Protein AF-A0A1Q9SEL4-F1 (afdb_monomer_lite)

Radius of gyration: 18.19 Å; chains: 1; bounding box: 40×38×44 Å

Structure (mmCIF, N/CA/C/O backbone):
data_AF-A0A1Q9SEL4-F1
#
_entry.id   AF-A0A1Q9SEL4-F1
#
loop_
_atom_site.group_PDB
_atom_site.id
_atom_site.type_symbol
_atom_site.label_atom_id
_atom_site.label_alt_id
_atom_site.label_comp_id
_atom_site.label_asym_id
_atom_site.label_entity_id
_atom_site.label_seq_id
_atom_site.pdbx_PDB_ins_code
_atom_site.Cartn_x
_atom_site.Cartn_y
_atom_site.Cartn_z
_atom_site.occupancy
_atom_site.B_iso_or_equiv
_atom_site.auth_seq_id
_atom_site.auth_comp_id
_atom_site.auth_asym_id
_atom_site.auth_atom_id
_atom_site.pdbx_PDB_model_num
ATOM 1 N N . MET A 1 1 ? -16.209 7.698 15.863 1.00 77.00 1 MET A N 1
ATOM 2 C CA . 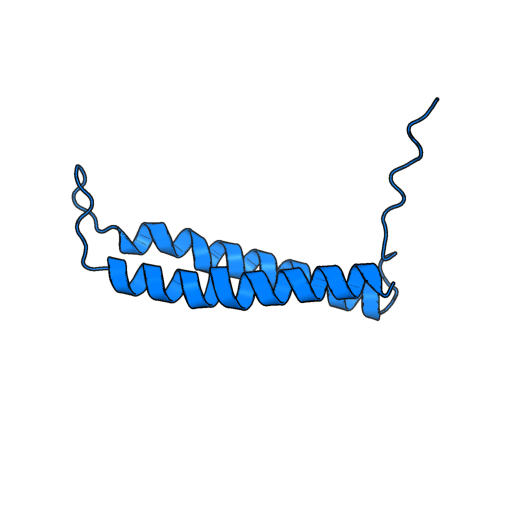MET A 1 1 ? -15.870 6.258 15.748 1.00 77.00 1 MET A CA 1
ATOM 3 C C . MET A 1 1 ? -16.148 5.706 14.352 1.00 77.00 1 MET A C 1
ATOM 5 O O . MET A 1 1 ? -15.187 5.416 13.659 1.00 77.00 1 MET A O 1
ATOM 9 N N . VAL A 1 2 ? -17.411 5.610 13.904 1.00 87.94 2 VAL A N 1
ATOM 10 C CA . VAL A 1 2 ? -17.763 5.024 12.585 1.00 87.94 2 VAL A CA 1
ATOM 11 C C . VAL A 1 2 ? -17.045 5.713 11.420 1.00 87.94 2 VAL A C 1
ATOM 13 O O . VAL A 1 2 ? -16.455 5.034 10.588 1.00 87.94 2 VAL A O 1
ATOM 16 N N . LEU A 1 3 ? -17.031 7.052 11.401 1.00 90.00 3 LEU A N 1
ATOM 17 C CA . LEU A 1 3 ? -16.326 7.827 10.375 1.00 90.00 3 LEU A CA 1
ATOM 18 C C . LEU A 1 3 ? -14.828 7.491 10.324 1.00 90.00 3 LEU A C 1
ATOM 20 O O . LEU A 1 3 ? -14.312 7.185 9.259 1.00 90.00 3 LEU A O 1
ATOM 24 N N . ALA A 1 4 ? -14.149 7.485 11.472 1.00 89.38 4 ALA A N 1
ATOM 25 C CA . ALA A 1 4 ? -12.716 7.202 11.548 1.00 89.38 4 ALA A CA 1
ATOM 26 C C . ALA A 1 4 ? -12.374 5.798 11.029 1.00 89.38 4 ALA A C 1
ATOM 28 O O . ALA A 1 4 ? -11.443 5.634 10.248 1.00 89.38 4 ALA A O 1
ATOM 29 N N . VAL A 1 5 ? -13.175 4.792 11.394 1.00 92.19 5 VAL A N 1
ATOM 30 C CA . VAL A 1 5 ? -13.016 3.425 10.880 1.00 92.19 5 VAL A CA 1
ATOM 31 C C . VAL A 1 5 ? -13.235 3.382 9.366 1.00 92.19 5 VAL A C 1
ATOM 33 O O . VAL A 1 5 ? -12.435 2.780 8.655 1.00 92.19 5 VAL A O 1
ATOM 36 N N . ALA A 1 6 ? -14.270 4.052 8.850 1.00 94.19 6 ALA A N 1
ATOM 37 C CA . ALA A 1 6 ? -14.531 4.121 7.412 1.00 94.19 6 ALA A CA 1
ATOM 38 C C . ALA A 1 6 ? -13.383 4.797 6.643 1.00 94.19 6 ALA A C 1
ATOM 40 O O . ALA A 1 6 ? -13.004 4.327 5.568 1.00 94.19 6 ALA A O 1
ATOM 41 N N . VAL A 1 7 ? -12.790 5.853 7.209 1.00 94.62 7 VAL A N 1
ATOM 42 C CA . VAL A 1 7 ? -11.601 6.518 6.659 1.00 94.62 7 VAL A CA 1
ATOM 43 C C . VAL A 1 7 ? -10.425 5.545 6.608 1.00 94.62 7 VAL A C 1
ATOM 45 O O . VAL A 1 7 ? -9.857 5.360 5.533 1.00 94.62 7 VAL A O 1
ATOM 48 N N . GLN A 1 8 ? -10.111 4.848 7.706 1.00 94.31 8 GLN A N 1
ATOM 49 C CA . GLN A 1 8 ? -8.990 3.902 7.699 1.00 94.31 8 GLN A CA 1
ATOM 50 C C . GLN A 1 8 ? -9.201 2.736 6.738 1.00 94.31 8 GLN A C 1
ATOM 52 O O . GLN A 1 8 ? -8.274 2.365 6.023 1.00 94.31 8 GLN A O 1
ATOM 57 N N . LEU A 1 9 ? -10.419 2.202 6.633 1.00 96.38 9 LEU A N 1
ATOM 58 C CA . LEU A 1 9 ? -10.730 1.178 5.634 1.00 96.38 9 LEU A CA 1
ATOM 59 C C . LEU A 1 9 ? -10.578 1.709 4.203 1.00 96.38 9 LEU A C 1
ATOM 61 O O . LEU A 1 9 ? -10.061 0.998 3.345 1.00 96.38 9 LEU A O 1
ATOM 65 N N . SER A 1 10 ? -10.968 2.958 3.945 1.00 97.81 10 SER A N 1
ATOM 66 C CA . SER A 1 10 ? -10.817 3.584 2.624 1.00 97.81 10 SER A CA 1
ATOM 67 C C . SER A 1 10 ? -9.346 3.741 2.240 1.00 97.81 10 SER A C 1
ATOM 69 O O . SER A 1 10 ? -8.960 3.386 1.125 1.00 97.81 10 SER A O 1
ATOM 71 N N . ILE A 1 11 ? -8.509 4.202 3.176 1.00 97.56 11 ILE A N 1
ATOM 72 C CA . ILE A 1 11 ? -7.058 4.304 2.973 1.00 97.56 11 ILE A CA 1
ATOM 73 C C . ILE A 1 11 ? -6.462 2.915 2.742 1.00 97.56 11 ILE A C 1
ATOM 75 O O . ILE A 1 11 ? -5.665 2.746 1.820 1.00 97.56 11 ILE A O 1
ATOM 79 N N . LEU A 1 12 ? -6.884 1.910 3.518 1.00 97.75 12 LEU A N 1
ATOM 80 C CA . LEU A 1 12 ? -6.398 0.537 3.398 1.00 97.75 12 LEU A CA 1
ATOM 81 C C . LEU A 1 12 ? -6.731 -0.077 2.027 1.00 97.75 12 LEU A C 1
ATOM 83 O O . LEU A 1 12 ? -5.877 -0.704 1.400 1.00 97.75 12 LEU A O 1
ATOM 87 N N . VAL A 1 13 ? -7.952 0.142 1.533 1.00 98.38 13 VAL A N 1
ATOM 88 C CA . VAL A 1 13 ? -8.374 -0.298 0.195 1.00 98.38 13 VAL A CA 1
ATOM 89 C C . VAL A 1 13 ? -7.571 0.419 -0.887 1.00 98.38 13 VAL A C 1
ATOM 91 O O . VAL A 1 13 ? -7.053 -0.231 -1.795 1.00 98.38 13 VAL A O 1
ATOM 94 N N . PHE A 1 14 ? -7.424 1.742 -0.784 1.00 98.12 14 PHE A N 1
ATOM 95 C CA . PHE A 1 14 ? -6.666 2.523 -1.757 1.00 98.12 14 PHE A CA 1
ATOM 96 C C . PHE A 1 14 ? -5.197 2.093 -1.810 1.00 98.12 14 PHE A C 1
ATOM 98 O O . PHE A 1 14 ? -4.687 1.785 -2.885 1.00 98.12 14 PHE A O 1
ATOM 105 N N . THR A 1 15 ? -4.519 2.015 -0.663 1.0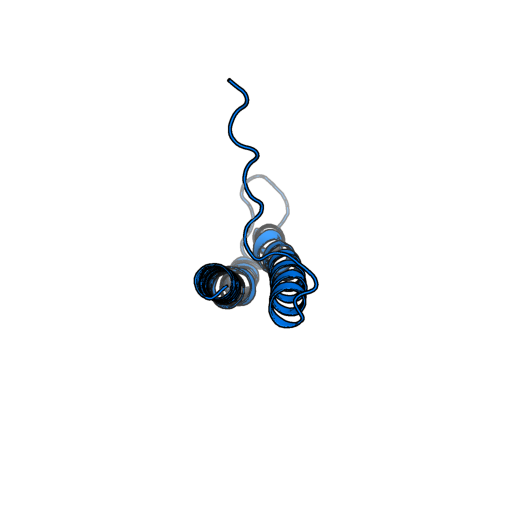0 98.19 15 THR A N 1
ATOM 106 C CA . THR A 1 15 ? -3.107 1.619 -0.623 1.00 98.19 15 THR A CA 1
ATOM 107 C C . THR A 1 15 ? -2.918 0.172 -1.087 1.00 98.19 15 THR A C 1
ATOM 109 O O . THR A 1 15 ? -2.012 -0.109 -1.870 1.00 98.19 15 THR A O 1
ATOM 112 N N . GLY A 1 16 ? -3.817 -0.742 -0.705 1.00 98.25 16 GLY A N 1
ATOM 113 C CA . GLY A 1 16 ? -3.757 -2.142 -1.119 1.00 98.25 16 GLY A CA 1
ATOM 114 C C . GLY A 1 16 ? -3.923 -2.335 -2.628 1.00 98.25 16 GLY A C 1
ATOM 115 O O . GLY A 1 16 ? -3.143 -3.052 -3.255 1.00 98.25 16 GLY A O 1
ATOM 116 N N . LEU A 1 17 ? -4.912 -1.674 -3.233 1.00 98.19 17 LEU A N 1
ATOM 117 C CA . LEU A 1 17 ? -5.204 -1.837 -4.657 1.00 98.19 17 LEU A CA 1
ATOM 118 C C . LEU A 1 17 ? -4.308 -0.969 -5.547 1.00 98.19 17 LEU A C 1
ATOM 120 O O . LEU A 1 17 ? -3.733 -1.466 -6.513 1.00 98.19 17 LEU A O 1
ATOM 124 N N . ALA A 1 18 ? -4.178 0.323 -5.248 1.00 97.75 18 ALA A N 1
ATOM 125 C CA . ALA A 1 18 ? -3.472 1.255 -6.121 1.00 97.75 18 ALA A CA 1
ATOM 126 C C . ALA A 1 18 ? -1.953 1.200 -5.917 1.00 97.75 18 ALA A C 1
ATOM 128 O O . ALA A 1 18 ? -1.207 1.083 -6.888 1.00 97.75 18 ALA A O 1
ATOM 129 N N . LEU A 1 19 ? -1.488 1.269 -4.665 1.00 98.06 19 LEU A N 1
ATOM 130 C CA . LEU A 1 19 ? -0.059 1.412 -4.374 1.00 98.06 19 LEU A CA 1
ATOM 131 C C . LEU A 1 19 ? 0.664 0.066 -4.335 1.00 98.06 19 LEU A C 1
ATOM 133 O O . LEU A 1 19 ? 1.692 -0.086 -4.991 1.00 98.06 19 LEU A O 1
ATOM 137 N N . LEU A 1 20 ? 0.120 -0.919 -3.617 1.00 98.44 20 LEU A N 1
ATOM 138 C CA . LEU A 1 20 ? 0.725 -2.247 -3.526 1.00 98.44 20 L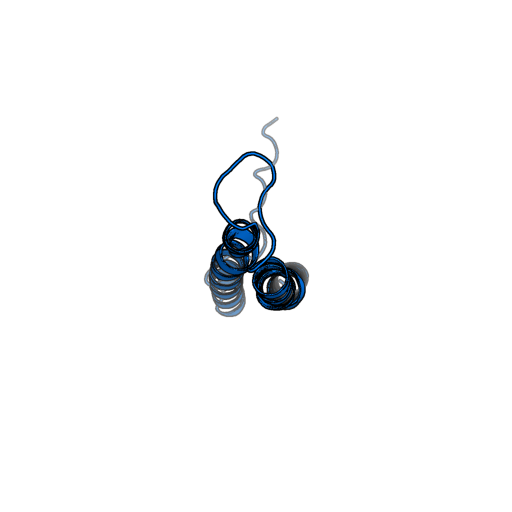EU A CA 1
ATOM 139 C C . LEU A 1 20 ? 0.528 -3.029 -4.822 1.00 98.44 20 LEU A C 1
ATOM 141 O O . LEU A 1 20 ? 1.499 -3.314 -5.518 1.00 98.44 20 LEU A O 1
ATOM 145 N N . TRP A 1 21 ? -0.719 -3.354 -5.173 1.00 98.25 21 TRP A N 1
ATOM 146 C CA . TRP A 1 21 ? -0.994 -4.175 -6.352 1.00 98.25 21 TRP A CA 1
ATOM 147 C C . TRP A 1 21 ? -0.677 -3.429 -7.654 1.00 98.25 21 TRP A C 1
ATOM 149 O O . TRP A 1 21 ? 0.109 -3.907 -8.475 1.00 98.25 21 TRP A O 1
ATOM 159 N N . GLY A 1 22 ? -1.261 -2.243 -7.843 1.00 97.75 22 GLY A N 1
ATOM 160 C CA . GLY A 1 22 ? -1.043 -1.421 -9.034 1.00 97.75 22 GLY A CA 1
ATOM 161 C C . GLY A 1 22 ? 0.418 -1.000 -9.198 1.00 97.75 22 GLY A C 1
ATOM 162 O O . GLY A 1 22 ? 0.993 -1.180 -10.272 1.00 97.75 22 GLY A O 1
ATOM 163 N N . GLY A 1 23 ? 1.051 -0.517 -8.127 1.00 97.75 23 GLY A N 1
ATOM 164 C CA . GLY A 1 23 ? 2.459 -0.121 -8.149 1.00 97.75 23 GLY A CA 1
ATOM 165 C C . GLY A 1 23 ? 3.408 -1.278 -8.463 1.00 97.75 23 GLY A C 1
ATOM 166 O O . GLY A 1 23 ? 4.326 -1.112 -9.267 1.00 97.75 23 GLY A O 1
ATOM 167 N N . PHE A 1 24 ? 3.165 -2.469 -7.906 1.00 98.19 24 PHE A N 1
ATOM 168 C CA . PHE A 1 24 ? 3.963 -3.654 -8.226 1.00 98.19 24 PHE A CA 1
ATOM 169 C C . PHE A 1 24 ? 3.816 -4.076 -9.695 1.00 98.19 24 PHE A C 1
ATOM 171 O O . PHE A 1 24 ? 4.817 -4.351 -10.358 1.00 98.19 24 PHE A O 1
ATOM 178 N N . LEU A 1 25 ? 2.591 -4.072 -10.236 1.00 98.12 25 LEU A N 1
ATOM 179 C CA . LEU A 1 25 ? 2.350 -4.358 -11.655 1.00 98.12 25 LEU A CA 1
ATOM 180 C C . LEU A 1 25 ? 3.083 -3.375 -12.573 1.00 98.12 25 LEU A C 1
ATOM 182 O O . LEU A 1 25 ? 3.751 -3.801 -13.516 1.00 98.12 25 LEU A O 1
ATOM 186 N N . VAL A 1 26 ? 2.990 -2.072 -12.290 1.00 97.56 26 VAL A N 1
ATOM 187 C CA . VAL A 1 26 ? 3.664 -1.031 -13.082 1.00 97.56 26 VAL A CA 1
ATOM 188 C C . VAL A 1 26 ? 5.182 -1.186 -13.008 1.00 97.56 26 VAL A C 1
ATOM 190 O O . VAL A 1 26 ? 5.856 -1.098 -14.033 1.00 97.56 26 VAL A O 1
ATOM 193 N N . SER A 1 27 ? 5.723 -1.476 -11.823 1.00 97.62 27 SER A N 1
ATOM 194 C CA . SER A 1 27 ? 7.158 -1.703 -11.651 1.00 97.62 27 SER A CA 1
ATOM 195 C C . SER A 1 27 ? 7.655 -2.879 -12.491 1.00 97.62 27 SER A C 1
ATOM 197 O O . SER A 1 27 ? 8.628 -2.727 -13.231 1.00 97.62 27 SER A O 1
ATOM 199 N N . GLN A 1 28 ? 6.950 -4.014 -12.466 1.00 97.38 28 GLN A N 1
ATOM 200 C CA . GLN A 1 28 ? 7.311 -5.171 -13.288 1.00 97.38 28 GLN A CA 1
ATOM 201 C C . GLN A 1 28 ? 7.201 -4.883 -14.789 1.00 97.38 28 GLN A C 1
ATOM 203 O O . GLN A 1 28 ? 8.088 -5.264 -15.554 1.00 97.38 28 GLN A O 1
ATOM 208 N N . LEU A 1 29 ? 6.154 -4.174 -15.221 1.00 97.19 29 LEU A N 1
ATOM 209 C CA . LEU A 1 29 ? 5.964 -3.824 -16.629 1.00 97.19 29 LEU A CA 1
ATOM 210 C C . LEU A 1 29 ? 7.095 -2.926 -17.158 1.00 97.19 29 LEU A C 1
AT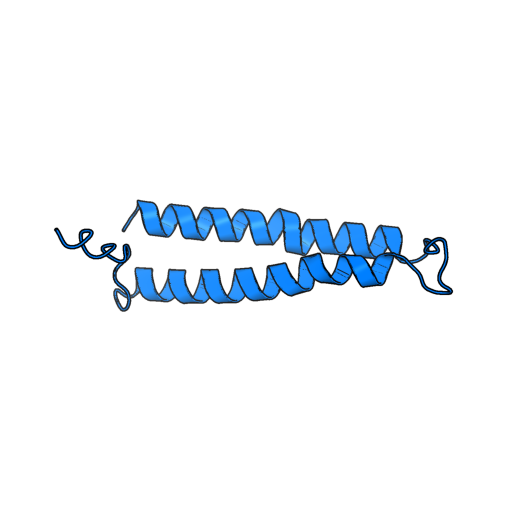OM 212 O O . LEU A 1 29 ? 7.546 -3.085 -18.292 1.00 97.19 29 LEU A O 1
ATOM 216 N N . ALA A 1 30 ? 7.581 -2.010 -16.320 1.00 96.62 30 ALA A N 1
ATOM 217 C CA . ALA A 1 30 ? 8.637 -1.065 -16.662 1.00 96.62 30 ALA A CA 1
ATOM 218 C C . ALA A 1 30 ? 10.064 -1.597 -16.420 1.00 96.62 30 ALA A C 1
ATOM 220 O O . ALA A 1 30 ? 11.040 -0.895 -16.697 1.00 96.62 30 ALA A O 1
ATOM 221 N N . TRP A 1 31 ? 10.225 -2.830 -15.928 1.00 96.25 31 TRP A N 1
ATOM 222 C CA . TRP A 1 31 ? 11.522 -3.352 -15.479 1.00 96.25 31 TRP A CA 1
A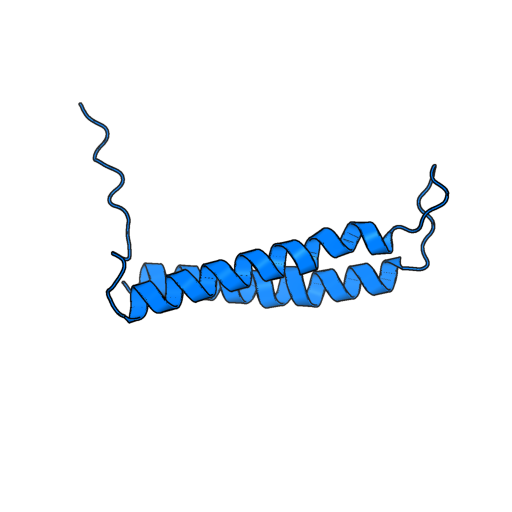TOM 223 C C . TRP A 1 31 ? 12.581 -3.441 -16.581 1.00 96.25 31 TRP A C 1
ATOM 225 O O . TRP A 1 31 ? 13.760 -3.211 -16.322 1.00 96.25 31 TRP A O 1
ATOM 235 N N . ASN A 1 32 ? 12.153 -3.706 -17.816 1.00 95.38 32 ASN A N 1
ATOM 236 C CA . ASN A 1 32 ? 13.025 -3.798 -18.992 1.00 95.38 32 ASN A CA 1
ATOM 237 C C . ASN A 1 32 ? 12.992 -2.534 -19.871 1.00 95.38 32 ASN A C 1
ATOM 239 O O . ASN A 1 32 ? 13.575 -2.516 -20.953 1.00 95.38 32 ASN A O 1
ATOM 243 N N . GLN A 1 33 ? 12.287 -1.483 -19.445 1.00 95.56 33 GLN A N 1
ATOM 244 C CA . GLN A 1 33 ? 12.202 -0.228 -20.189 1.00 95.56 33 GLN A CA 1
ATOM 245 C C . GLN A 1 33 ? 13.388 0.662 -19.817 1.00 95.56 33 GLN A C 1
ATOM 247 O O . GLN A 1 33 ? 13.568 0.991 -18.646 1.00 95.56 33 GLN A O 1
ATOM 252 N N . ASN A 1 34 ? 14.195 1.053 -20.804 1.00 95.12 34 ASN A N 1
ATOM 253 C CA . ASN A 1 34 ? 15.329 1.950 -20.585 1.00 95.12 34 ASN A CA 1
ATOM 254 C C . ASN A 1 34 ? 14.853 3.366 -20.248 1.00 95.12 34 ASN A C 1
ATOM 256 O O . ASN A 1 34 ? 13.974 3.908 -20.920 1.00 95.12 34 ASN A O 1
ATOM 260 N N . LEU A 1 35 ? 15.475 3.980 -19.242 1.00 93.31 35 LEU A N 1
ATOM 261 C CA . LEU 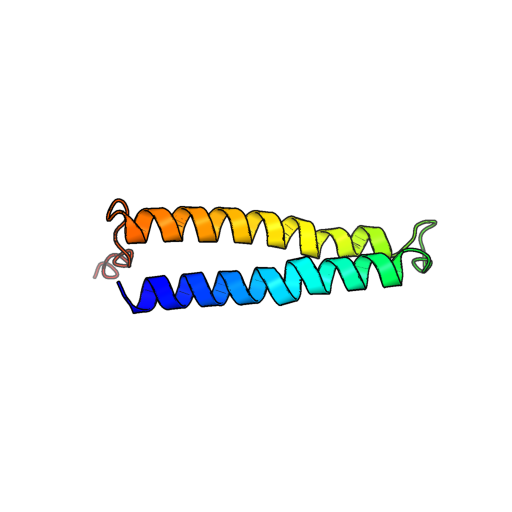A 1 35 ? 15.255 5.380 -18.910 1.00 93.31 35 LEU A CA 1
ATOM 262 C C . LEU A 1 35 ? 16.047 6.267 -19.877 1.00 93.31 35 LEU A C 1
ATOM 264 O O . LEU A 1 35 ? 17.266 6.157 -19.992 1.00 93.31 35 LEU A O 1
ATOM 268 N N . THR A 1 36 ? 15.374 7.176 -20.581 1.00 91.31 36 THR A N 1
ATOM 269 C CA . THR A 1 36 ? 16.059 8.107 -21.486 1.00 91.31 36 THR A CA 1
ATOM 270 C C . THR A 1 36 ? 16.992 9.025 -20.695 1.00 91.31 36 THR A C 1
ATOM 272 O O . THR A 1 36 ? 16.559 9.725 -19.785 1.00 91.31 36 THR A O 1
ATOM 275 N N . GLY A 1 37 ? 18.277 9.035 -21.053 1.00 91.69 37 GLY A N 1
ATOM 276 C CA . GLY A 1 37 ? 19.287 9.906 -20.444 1.00 91.69 37 GLY A CA 1
ATOM 277 C C . GLY A 1 37 ? 20.116 9.274 -19.323 1.00 91.69 37 GLY A C 1
ATOM 278 O O . GLY A 1 37 ? 21.114 9.875 -18.933 1.00 91.69 37 GLY A O 1
ATOM 279 N N . LEU A 1 38 ? 19.777 8.074 -18.833 1.00 90.25 38 LEU A N 1
ATOM 280 C CA . LEU A 1 38 ? 20.576 7.346 -17.839 1.00 90.25 38 LEU A CA 1
ATOM 281 C C . LEU A 1 38 ? 20.739 5.861 -18.224 1.00 90.25 38 LEU A C 1
ATOM 283 O O . LEU A 1 38 ? 19.828 5.278 -18.804 1.00 90.25 38 LEU A O 1
ATOM 287 N N . PRO A 1 39 ? 21.855 5.202 -17.853 1.00 89.81 39 PRO A N 1
ATOM 288 C CA . PRO A 1 39 ? 22.083 3.779 -18.119 1.00 89.81 39 PRO A CA 1
ATOM 289 C C . PRO A 1 39 ? 21.358 2.869 -17.105 1.00 89.81 39 PRO A C 1
ATOM 291 O O . PRO A 1 39 ? 21.953 1.946 -16.553 1.00 89.81 39 PRO A O 1
ATOM 294 N N . ILE A 1 40 ? 20.085 3.152 -16.815 1.00 93.31 40 ILE A N 1
ATOM 295 C CA . ILE A 1 40 ? 19.237 2.382 -15.890 1.00 93.31 40 ILE A CA 1
ATOM 296 C C . ILE A 1 40 ? 17.843 2.167 -16.492 1.00 93.31 40 ILE A C 1
ATOM 298 O O . ILE A 1 40 ? 17.467 2.822 -17.464 1.00 93.31 40 ILE A O 1
ATOM 302 N N . THR A 1 41 ? 17.057 1.265 -15.904 1.00 95.62 41 THR A N 1
ATOM 303 C CA . THR A 1 41 ? 15.664 1.023 -16.306 1.00 95.62 41 THR A CA 1
ATOM 304 C C . THR A 1 41 ? 14.671 1.799 -15.441 1.00 95.62 41 THR A C 1
ATOM 306 O O . THR A 1 41 ? 15.001 2.266 -14.350 1.00 95.62 41 THR A O 1
ATOM 309 N N . VAL A 1 42 ? 13.441 1.965 -15.933 1.00 95.62 42 VAL A N 1
ATOM 310 C CA . VAL A 1 42 ? 12.391 2.745 -15.255 1.00 95.62 42 VAL A CA 1
ATOM 311 C C . VAL A 1 42 ? 11.727 1.951 -14.117 1.00 95.62 42 VAL A C 1
ATOM 313 O O . VAL A 1 42 ? 11.299 2.533 -13.124 1.00 95.62 42 VAL A O 1
ATOM 316 N N . GLY A 1 43 ? 11.676 0.617 -14.206 1.00 95.25 43 GLY A N 1
ATOM 317 C CA . GLY A 1 43 ? 11.005 -0.252 -13.225 1.00 95.25 43 GLY A CA 1
ATOM 318 C C . GLY A 1 43 ? 11.365 -0.015 -11.750 1.00 95.25 43 GLY A C 1
ATOM 319 O O . GLY A 1 43 ? 10.440 0.097 -10.938 1.00 95.25 43 GLY A O 1
ATOM 320 N N . PRO A 1 44 ? 12.654 0.124 -11.378 1.00 95.56 44 PRO A N 1
ATOM 321 C CA . PRO A 1 44 ? 13.053 0.411 -10.001 1.00 95.56 44 PRO A CA 1
ATOM 322 C C . PRO A 1 44 ? 12.492 1.723 -9.443 1.00 95.56 44 PRO A C 1
ATOM 324 O O . PRO A 1 44 ? 12.213 1.797 -8.251 1.00 95.56 44 PRO A O 1
ATOM 327 N N . LEU A 1 45 ? 12.266 2.744 -10.278 1.00 94.75 45 LEU A N 1
ATOM 328 C CA . LEU A 1 45 ? 11.666 4.009 -9.831 1.00 94.75 45 LEU A CA 1
ATOM 329 C C . LEU A 1 45 ? 10.233 3.791 -9.339 1.00 94.75 45 LEU A C 1
ATOM 331 O O . LEU A 1 45 ? 9.816 4.362 -8.332 1.00 94.75 45 LEU A O 1
ATOM 335 N N . TYR A 1 46 ? 9.493 2.906 -10.006 1.00 96.94 46 TYR A N 1
ATOM 336 C CA . TYR A 1 46 ? 8.130 2.569 -9.616 1.00 96.94 46 TYR A CA 1
ATOM 337 C C . TYR A 1 46 ? 8.043 1.726 -8.344 1.00 96.94 46 TYR A C 1
ATOM 339 O O . TYR A 1 46 ? 6.959 1.671 -7.772 1.00 96.94 46 TYR A O 1
ATOM 347 N N . LEU A 1 47 ? 9.144 1.149 -7.835 1.00 97.50 47 LEU A N 1
ATOM 348 C CA . LEU A 1 47 ? 9.147 0.495 -6.517 1.00 97.50 47 LEU A CA 1
ATOM 349 C C . LEU A 1 47 ? 8.836 1.468 -5.375 1.00 97.50 47 LEU A C 1
ATOM 351 O O . LEU A 1 47 ? 8.377 1.034 -4.319 1.00 97.50 47 LEU A O 1
ATOM 355 N N . ALA A 1 48 ? 9.004 2.776 -5.587 1.00 97.88 48 ALA A N 1
ATOM 356 C CA . ALA A 1 48 ? 8.548 3.783 -4.637 1.00 97.88 48 ALA A CA 1
ATOM 357 C C . ALA A 1 48 ? 7.052 3.627 -4.300 1.00 97.88 48 ALA A C 1
ATOM 359 O O . ALA A 1 48 ? 6.659 3.855 -3.155 1.00 97.88 48 ALA A O 1
ATOM 360 N N . LEU A 1 49 ? 6.226 3.179 -5.256 1.00 97.81 49 LEU A N 1
ATOM 361 C CA . LEU A 1 49 ? 4.789 2.963 -5.064 1.00 97.81 49 LEU A CA 1
ATOM 362 C C . LEU A 1 49 ? 4.490 1.822 -4.068 1.00 97.81 49 LEU A C 1
ATOM 364 O O . LEU A 1 49 ? 3.900 2.112 -3.028 1.00 97.81 49 LEU A O 1
ATOM 368 N N . PRO A 1 50 ? 4.915 0.558 -4.283 1.00 98.06 50 PRO A N 1
ATOM 369 C CA . PRO A 1 50 ? 4.658 -0.514 -3.326 1.00 98.06 50 PRO A CA 1
ATOM 370 C C . PRO A 1 50 ? 5.396 -0.318 -1.995 1.00 98.06 50 PRO A C 1
ATOM 372 O O . PRO A 1 50 ? 4.873 -0.716 -0.955 1.00 98.06 50 PRO A O 1
ATOM 375 N N . ILE A 1 51 ? 6.573 0.321 -1.977 1.00 98.44 51 ILE A N 1
ATOM 376 C CA . ILE A 1 51 ? 7.294 0.596 -0.722 1.00 98.44 51 ILE A CA 1
ATOM 377 C C . ILE A 1 51 ? 6.511 1.597 0.133 1.00 98.44 51 ILE A C 1
ATOM 379 O O . ILE A 1 51 ? 6.213 1.312 1.293 1.00 98.44 51 ILE A O 1
ATOM 383 N N . SER A 1 52 ? 6.125 2.744 -0.436 1.00 98.12 52 SER A N 1
ATOM 384 C CA . SER A 1 52 ? 5.317 3.734 0.288 1.00 98.12 52 SER A CA 1
ATOM 385 C C . SER A 1 52 ? 3.950 3.170 0.673 1.00 98.12 52 SER A C 1
ATOM 387 O O . SER A 1 52 ? 3.532 3.320 1.820 1.00 98.12 52 SER A O 1
ATOM 389 N N . GLY A 1 53 ? 3.298 2.432 -0.229 1.00 98.06 53 GLY A N 1
ATOM 390 C CA . GLY A 1 53 ? 2.035 1.757 0.050 1.00 98.06 53 GLY A CA 1
ATOM 391 C C . GLY A 1 53 ? 2.118 0.777 1.222 1.00 98.06 53 GLY A C 1
ATOM 392 O O . GLY A 1 53 ? 1.192 0.714 2.029 1.00 98.06 53 GLY A O 1
ATOM 393 N N . SER A 1 54 ? 3.244 0.070 1.374 1.00 98.44 54 SER A N 1
ATOM 394 C CA . SER A 1 54 ? 3.465 -0.857 2.494 1.00 98.44 54 SER A CA 1
ATOM 395 C C . SER A 1 54 ? 3.567 -0.117 3.824 1.00 98.44 54 SER A C 1
ATOM 397 O O . SER A 1 54 ? 2.953 -0.528 4.807 1.00 98.44 54 SER A O 1
ATOM 399 N N . LEU A 1 55 ? 4.301 1.001 3.849 1.00 98.25 55 LEU A N 1
ATOM 400 C CA . LEU A 1 55 ? 4.429 1.840 5.043 1.00 98.25 55 LEU A CA 1
ATOM 401 C C . LEU A 1 55 ? 3.083 2.457 5.440 1.00 98.25 55 LEU A C 1
ATOM 403 O O . LEU A 1 55 ? 2.720 2.432 6.615 1.00 98.25 55 LEU A O 1
ATOM 407 N N . ILE A 1 56 ? 2.320 2.949 4.459 1.00 97.88 56 ILE A N 1
ATOM 408 C CA . ILE A 1 56 ? 0.973 3.487 4.679 1.00 97.88 56 ILE A CA 1
ATOM 409 C C . ILE A 1 56 ? 0.056 2.390 5.225 1.00 97.88 56 ILE A C 1
ATOM 411 O O . ILE A 1 56 ? -0.577 2.589 6.255 1.00 97.88 56 ILE A O 1
ATOM 415 N N . ALA A 1 57 ? 0.024 1.213 4.591 1.00 98.00 57 ALA A N 1
ATOM 416 C CA . ALA A 1 57 ? -0.809 0.095 5.033 1.00 98.00 57 ALA A CA 1
ATOM 417 C C . ALA A 1 57 ? -0.498 -0.312 6.481 1.00 98.00 57 ALA A C 1
ATOM 419 O O . ALA A 1 57 ? -1.419 -0.521 7.268 1.00 98.00 57 ALA A O 1
ATOM 420 N N . PHE A 1 58 ? 0.786 -0.374 6.845 1.00 98.00 58 PHE A N 1
ATOM 421 C CA . PHE A 1 58 ? 1.220 -0.670 8.208 1.00 98.00 58 PHE A CA 1
ATOM 422 C C . PHE A 1 58 ? 0.679 0.350 9.221 1.00 98.00 58 PHE A C 1
ATOM 424 O O . PHE A 1 58 ? 0.057 -0.039 10.209 1.00 98.00 58 PHE A O 1
ATOM 431 N N . TYR A 1 59 ? 0.858 1.647 8.958 1.00 95.94 59 TYR A N 1
ATOM 432 C CA . TYR A 1 59 ? 0.393 2.704 9.861 1.00 95.94 59 TYR A CA 1
ATOM 433 C C . TYR A 1 59 ? -1.135 2.768 9.952 1.00 95.94 59 TYR A C 1
ATOM 435 O O . TYR A 1 59 ? -1.693 2.900 11.041 1.00 95.94 59 TYR A O 1
ATOM 443 N N . THR A 1 60 ? -1.832 2.618 8.825 1.00 95.69 60 THR A N 1
ATOM 444 C CA . THR A 1 60 ? -3.297 2.580 8.793 1.00 95.69 60 THR A CA 1
ATOM 445 C C . THR A 1 60 ? -3.841 1.398 9.594 1.00 95.69 60 THR A C 1
ATOM 447 O O . THR A 1 60 ? -4.803 1.569 10.340 1.00 95.69 60 THR A O 1
ATOM 450 N N . LEU A 1 61 ? -3.219 0.217 9.499 1.00 96.31 61 LEU A N 1
ATOM 451 C CA . LEU A 1 61 ? -3.586 -0.938 10.325 1.00 96.31 61 LEU A CA 1
ATOM 452 C C . LEU A 1 61 ? -3.326 -0.679 11.810 1.00 96.31 61 LEU A C 1
ATOM 454 O O . LEU A 1 61 ? -4.185 -0.984 12.633 1.00 96.31 61 LEU A O 1
ATOM 458 N N . TYR A 1 62 ? -2.176 -0.095 12.146 1.00 95.12 62 TYR A N 1
ATOM 459 C CA . TYR A 1 62 ? -1.827 0.254 13.521 1.00 95.12 62 TYR A CA 1
ATOM 460 C C . TYR A 1 62 ? -2.874 1.184 14.157 1.00 95.12 62 TYR A C 1
ATOM 462 O O . TYR A 1 62 ? -3.436 0.853 15.202 1.00 95.12 62 TYR A O 1
ATOM 470 N N . HIS A 1 63 ? -3.220 2.292 13.495 1.00 92.38 63 HIS A N 1
ATOM 471 C CA . HIS A 1 63 ? -4.252 3.214 13.986 1.00 92.38 63 HIS A CA 1
ATOM 472 C C . HIS A 1 63 ? -5.649 2.595 13.990 1.00 92.38 63 HIS A C 1
ATOM 474 O O . HIS A 1 63 ? -6.415 2.809 14.926 1.00 92.38 63 HIS A O 1
ATOM 480 N N . LEU A 1 64 ? -5.996 1.781 12.989 1.00 93.06 64 LEU A N 1
ATOM 481 C CA . LEU A 1 64 ? -7.280 1.082 12.976 1.00 93.06 64 LEU A CA 1
ATOM 482 C C . LEU A 1 64 ? -7.425 0.168 14.201 1.00 93.06 64 LEU A C 1
ATOM 484 O O . LEU A 1 64 ? -8.468 0.188 14.850 1.00 93.06 64 LEU A O 1
ATOM 488 N N . VAL A 1 65 ? -6.382 -0.593 14.548 1.00 93.81 65 VAL A N 1
ATOM 489 C CA . VAL A 1 65 ? -6.379 -1.440 15.749 1.00 93.81 65 VAL A CA 1
ATOM 490 C C . VAL A 1 65 ? -6.525 -0.592 17.011 1.00 93.81 65 VAL A C 1
ATOM 492 O O . VAL A 1 65 ? -7.358 -0.924 17.847 1.00 93.81 65 VAL A O 1
ATOM 495 N N . GLN A 1 66 ? -5.793 0.518 17.137 1.00 91.25 66 GLN A N 1
ATOM 496 C CA . GLN A 1 66 ? -5.904 1.406 18.302 1.00 91.25 66 GLN A CA 1
ATOM 497 C C . GLN A 1 66 ? -7.296 2.037 18.464 1.00 91.25 66 GLN A C 1
ATOM 499 O O . GLN A 1 66 ? -7.816 2.114 19.579 1.00 91.25 66 GLN A O 1
ATOM 504 N N . ILE A 1 67 ? -7.931 2.447 17.362 1.00 89.75 67 ILE A N 1
ATOM 505 C CA . ILE A 1 67 ? -9.306 2.968 17.363 1.00 89.75 67 ILE A CA 1
ATOM 506 C C . ILE A 1 67 ? -10.289 1.882 17.821 1.00 89.75 67 ILE A C 1
ATOM 508 O O . ILE A 1 67 ? -11.208 2.162 18.590 1.00 89.75 67 ILE A O 1
ATOM 512 N N . LEU A 1 68 ? -10.106 0.639 17.363 1.00 88.38 68 LEU A N 1
ATOM 513 C CA . LEU A 1 68 ? -10.974 -0.488 17.716 1.00 88.38 68 LEU A CA 1
ATOM 514 C C . LEU A 1 68 ? -10.783 -0.963 19.163 1.00 88.38 68 LEU A C 1
ATOM 516 O O . LEU A 1 68 ? -11.747 -1.411 19.780 1.00 88.38 68 LEU A O 1
ATOM 520 N N . THR A 1 69 ? -9.573 -0.856 19.719 1.00 91.06 69 THR A N 1
ATOM 521 C CA . THR A 1 69 ? -9.295 -1.176 21.131 1.00 91.06 69 THR A CA 1
ATOM 522 C C . THR A 1 69 ? -9.637 -0.030 22.084 1.00 91.06 69 THR A C 1
ATOM 524 O O . THR A 1 69 ? -9.572 -0.212 23.298 1.00 91.06 69 THR A O 1
ATOM 527 N N . GLY A 1 70 ? -10.020 1.140 21.559 1.00 81.56 70 GLY A N 1
ATOM 528 C CA . GLY A 1 70 ? -10.323 2.334 22.348 1.00 81.56 70 GLY A CA 1
ATOM 529 C C . GLY A 1 70 ? -9.090 3.007 22.959 1.00 81.56 70 GLY A C 1
ATOM 530 O O . GLY A 1 70 ? -9.244 3.867 23.823 1.00 81.56 70 GLY A O 1
ATOM 531 N N . ALA A 1 71 ? -7.882 2.624 22.528 1.00 76.44 71 ALA A N 1
ATOM 532 C CA . ALA A 1 71 ? -6.621 3.204 22.989 1.00 76.44 71 ALA A CA 1
ATOM 533 C C . ALA A 1 71 ? -6.379 4.615 22.422 1.00 76.44 71 ALA A C 1
ATOM 535 O O . ALA A 1 71 ? -5.663 5.408 23.027 1.00 76.44 71 ALA A O 1
ATOM 536 N N . GLU A 1 72 ? -7.004 4.939 21.289 1.00 74.38 72 GLU A N 1
ATOM 537 C CA . GLU A 1 72 ? -6.867 6.221 20.600 1.00 74.38 72 GLU A CA 1
ATOM 538 C C . GLU A 1 72 ? -8.248 6.847 20.366 1.00 74.38 72 GLU A C 1
ATOM 540 O O . GLU A 1 72 ? -9.203 6.166 19.971 1.00 74.38 72 GLU A O 1
ATOM 545 N N . ARG A 1 73 ? -8.379 8.156 20.628 1.00 70.62 73 ARG A N 1
ATOM 546 C CA . ARG A 1 73 ? -9.628 8.869 20.340 1.00 70.62 73 ARG A CA 1
ATOM 547 C C . ARG A 1 73 ? -9.784 8.974 18.817 1.00 70.62 73 ARG A C 1
ATOM 549 O O . ARG A 1 73 ? -8.869 9.449 18.159 1.00 70.62 73 ARG A O 1
ATOM 556 N N . PRO A 1 74 ? -10.931 8.579 18.231 1.00 60.34 74 PRO A N 1
ATOM 557 C CA . PRO A 1 74 ? -11.081 8.488 16.772 1.00 60.34 74 PRO A CA 1
ATOM 558 C C . PRO A 1 74 ? -11.038 9.825 16.009 1.00 60.34 74 PRO A C 1
ATOM 560 O O . PRO A 1 74 ? -11.159 9.820 14.788 1.00 60.34 74 PRO A O 1
ATOM 563 N N . VAL A 1 75 ? -10.973 10.951 16.719 1.00 59.69 75 VAL A N 1
ATOM 564 C CA . VAL A 1 75 ? -10.872 12.313 16.196 1.00 59.69 75 VAL A CA 1
ATOM 565 C C . VAL A 1 75 ? -9.956 13.043 17.171 1.00 59.69 75 VAL A C 1
ATOM 567 O O . VAL A 1 75 ? -10.267 13.104 18.362 1.00 59.69 75 VAL A O 1
ATOM 570 N N . GLU A 1 76 ? -8.822 13.535 16.686 1.00 61.53 76 GLU A N 1
ATOM 571 C CA . GLU A 1 76 ? -8.106 14.602 17.377 1.00 61.53 76 GLU A CA 1
ATOM 572 C C . GLU A 1 76 ? -9.048 15.806 17.284 1.00 61.53 76 GLU A C 1
ATOM 574 O O . GLU A 1 76 ? -9.385 16.233 16.177 1.00 61.53 76 GLU A O 1
ATOM 579 N N . GLU A 1 77 ? -9.602 16.263 18.412 1.00 53.41 77 GLU A N 1
ATOM 580 C CA . GLU A 1 77 ? -10.174 17.608 18.450 1.00 53.41 77 GLU A CA 1
ATOM 581 C C . GLU A 1 77 ? -9.020 18.507 18.019 1.00 53.41 77 GLU A C 1
ATOM 583 O O . GLU A 1 77 ? -8.064 18.673 18.772 1.00 53.41 77 GLU A O 1
ATOM 588 N N . THR A 1 78 ? -9.047 18.990 16.773 1.00 58.59 78 THR A N 1
ATOM 589 C CA . THR A 1 78 ? -8.290 20.181 16.403 1.00 58.59 78 THR A CA 1
ATOM 590 C C . THR A 1 78 ? -8.652 21.182 17.473 1.00 58.59 78 THR A C 1
ATOM 592 O O . THR A 1 78 ? -9.819 21.573 17.534 1.00 58.59 78 THR A O 1
ATOM 595 N N . GLU A 1 79 ? -7.703 21.449 18.371 1.00 55.31 79 GLU A N 1
ATOM 596 C CA . GLU A 1 79 ? -7.840 22.437 19.428 1.00 55.31 79 GLU A CA 1
ATOM 597 C C . GLU A 1 79 ? -8.522 23.638 18.790 1.00 55.31 79 GLU A C 1
ATOM 599 O O . GLU A 1 79 ? -8.014 24.150 17.787 1.00 55.31 79 GLU A O 1
ATOM 604 N N . ASP A 1 80 ? -9.721 23.973 19.282 1.00 53.56 80 ASP A N 1
ATOM 605 C CA . ASP A 1 80 ? -10.461 25.155 18.865 1.00 53.56 80 ASP A CA 1
ATOM 606 C C . ASP A 1 80 ? -9.444 26.280 18.718 1.00 53.56 80 ASP A C 1
ATOM 608 O O . ASP A 1 80 ? -8.779 26.634 19.696 1.00 53.56 80 ASP A O 1
ATOM 612 N N . GLU A 1 81 ? -9.267 26.736 17.474 1.00 54.97 81 GLU A N 1
ATOM 613 C CA . GLU A 1 81 ? -8.399 27.841 17.092 1.00 54.97 81 GLU A CA 1
ATOM 614 C C . GLU A 1 81 ? -8.568 28.925 18.157 1.00 54.97 81 GLU A C 1
ATOM 616 O O . GLU A 1 81 ? -9.635 29.531 18.283 1.00 54.97 81 GLU A O 1
ATOM 621 N N . LEU A 1 82 ? -7.551 29.054 19.013 1.00 58.12 82 LEU A N 1
ATOM 622 C CA . LEU A 1 82 ? -7.588 29.950 20.154 1.00 58.12 82 LEU A CA 1
ATOM 623 C C . LEU A 1 82 ? -7.849 31.363 19.627 1.00 58.12 82 LEU A C 1
ATOM 625 O O . LEU A 1 82 ? -7.072 31.887 18.828 1.00 58.12 82 LEU A O 1
ATOM 629 N N . VAL A 1 83 ? -8.982 31.900 20.083 1.00 50.38 83 VAL A N 1
ATOM 630 C CA . VAL A 1 83 ? -9.473 33.282 19.976 1.00 50.38 83 VAL A CA 1
ATOM 631 C C . VAL A 1 83 ? -8.356 34.323 20.035 1.00 50.38 83 VAL A C 1
ATOM 633 O O . VAL A 1 83 ? -7.498 34.215 20.941 1.00 50.38 83 VAL A O 1
#

Foldseek 3Di:
DVVLLVVLVVLLVCLVVCQQVVLQVVLVVFQPDDDPPDRHTPSVVSVVRNVVSVVSNVVSVVVSVCVVVVVDDSDDPPPPPDD

Secondary structure (DSSP, 8-state):
-HHHHHHHHHHHHHIIIIIIIIHHHHHHHTTTPBPTTSSSBSHHHHTHHHHHHHHHHHHHHHHHHHHHHTSS-SS--------

Sequence (83 aa):
MVLAVAVQLSILVFTGLALLWGGFLVSQLAWNQNLTGLPITVGPLYLALPISGSLIAFYTLYHLVQILTGAERPVEETEDELV

pLDDT: mean 89.7, std 13.45, range [50.38, 98.44]